Protein AF-B7Q9G0-F1 (afdb_monomer)

InterPro domains:
  IPR013120 Fatty acyl-CoA reductase-like, NAD-binding domain [PF07993] (2-72)
  IPR026055 Fatty acyl-CoA reductase [PTHR11011] (2-73)
  IPR036291 NAD(P)-binding domain superfamily [SSF51735] (16-67)

Foldseek 3Di:
DDVVVVVVCVCVQCPPPPDPVSSVVVVVVVVVVVCVVPDVDDDDDDDDDEADCCPPHHRDDPDCPDCNVVVVD

Radius of gyration: 17.21 Å; Cα contacts (8 Å, |Δi|>4): 35; chains: 1; bounding box: 41×31×40 Å

pLDDT: mean 90.29, std 8.04, range [56.25, 97.44]

Solvent-accessible surface area (backbone atoms only — not comparable to full-atom values): 4746 Å² total; per-residue (Å²): 132,59,67,72,58,50,65,68,45,47,62,75,70,36,59,93,43,95,39,68,66,62,38,52,50,53,53,49,52,51,54,52,58,68,44,45,84,82,42,99,74,86,88,84,84,76,77,93,80,61,51,26,82,56,68,98,37,66,60,41,65,96,62,61,69,71,73,41,41,65,73,75,106

Secondary structure (DSSP, 8-state):
--HHHHHHHHHHHHTT-SSHHHHHHHHHHHHHHHHTTTS------PPPP-S-SSSSSTT--S---THHHHHH-

Organism: Ixodes scapularis (NCBI:txid6945)

Mean predicted aligned error: 5.7 Å

Sequence (73 aa):
MDDSLLEAITPKLIKDRPNTYTYTKAVAEQLVQEA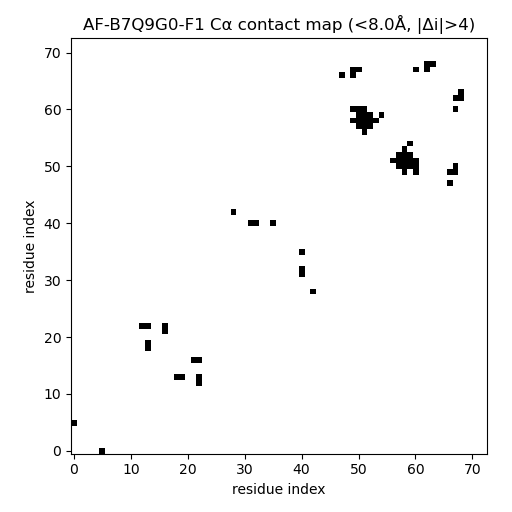SSTLPVTIIRPSIITGAWKEPLEGWVDNYNGPTGLLIA

Structure (mmCIF, N/CA/C/O backbone):
data_AF-B7Q9G0-F1
#
_entry.id   AF-B7Q9G0-F1
#
loop_
_atom_site.group_PDB
_atom_site.id
_atom_site.type_symbol
_atom_site.label_atom_id
_atom_site.label_alt_id
_atom_site.label_comp_id
_atom_site.label_asym_id
_atom_site.label_entity_id
_atom_site.label_seq_id
_atom_site.pdbx_PDB_ins_code
_atom_site.Cartn_x
_atom_site.Cartn_y
_atom_site.Cartn_z
_atom_site.occupancy
_atom_site.B_iso_or_equiv
_atom_site.auth_seq_id
_atom_site.auth_comp_id
_atom_site.auth_asym_id
_atom_site.auth_atom_id
_atom_site.pdbx_PDB_model_num
ATOM 1 N N . MET A 1 1 ? 6.219 21.223 9.765 1.00 68.81 1 MET A N 1
ATOM 2 C CA . MET A 1 1 ? 6.839 20.281 10.717 1.00 68.81 1 MET A CA 1
ATOM 3 C C . MET A 1 1 ? 8.325 20.390 10.505 1.00 68.81 1 MET A C 1
ATOM 5 O O . MET A 1 1 ? 8.729 20.471 9.355 1.00 68.81 1 MET A O 1
ATOM 9 N N . ASP A 1 2 ? 9.089 20.497 11.577 1.00 94.12 2 ASP A N 1
ATOM 10 C CA . ASP A 1 2 ? 10.543 20.450 11.515 1.00 94.12 2 ASP A CA 1
ATOM 11 C C . ASP A 1 2 ? 11.026 19.016 11.247 1.00 94.12 2 ASP A C 1
ATOM 13 O O . ASP A 1 2 ? 10.352 18.045 11.608 1.00 94.12 2 ASP A O 1
ATOM 17 N N . ASP A 1 3 ? 12.183 18.887 10.599 1.00 94.31 3 ASP A N 1
ATOM 18 C CA . ASP A 1 3 ? 12.748 17.584 10.233 1.00 94.31 3 ASP A CA 1
ATOM 19 C C . ASP A 1 3 ? 13.103 16.757 11.476 1.00 94.31 3 ASP A C 1
ATOM 21 O O . ASP A 1 3 ? 12.838 15.557 11.522 1.00 94.31 3 ASP A O 1
ATOM 25 N N . SER A 1 4 ? 13.580 17.412 12.538 1.00 94.12 4 SER A N 1
ATOM 26 C CA . SER A 1 4 ? 13.897 16.771 13.818 1.00 94.12 4 SER A CA 1
ATOM 27 C C . SER A 1 4 ? 12.678 16.079 14.440 1.00 94.12 4 SER A C 1
ATOM 29 O O . SER A 1 4 ? 12.773 14.964 14.956 1.00 94.12 4 SER A O 1
ATOM 31 N N . LEU A 1 5 ? 11.502 16.707 14.370 1.00 95.19 5 LEU A N 1
ATOM 32 C CA . LEU A 1 5 ? 10.244 16.106 14.796 1.00 95.19 5 LEU A CA 1
ATOM 33 C C . LEU A 1 5 ? 9.866 14.910 13.919 1.00 95.19 5 LEU A C 1
ATOM 35 O O . LEU A 1 5 ? 9.440 13.887 14.456 1.00 95.19 5 LEU A O 1
ATOM 39 N N . LEU A 1 6 ? 10.015 15.012 12.594 1.00 93.31 6 LEU A N 1
ATOM 40 C CA . LEU A 1 6 ? 9.715 13.914 11.669 1.00 93.31 6 LEU A CA 1
ATOM 41 C C . LEU A 1 6 ? 10.583 12.685 11.953 1.00 93.31 6 LEU A C 1
ATOM 43 O O . LEU A 1 6 ? 10.059 11.570 12.041 1.00 93.31 6 LEU A O 1
ATOM 47 N N . GLU A 1 7 ? 11.880 12.884 12.167 1.00 94.12 7 GLU A N 1
ATOM 48 C CA . GLU A 1 7 ? 12.815 11.821 12.538 1.00 94.12 7 GLU A CA 1
ATOM 49 C C . GLU A 1 7 ? 12.423 11.160 13.864 1.00 94.12 7 GLU A C 1
ATOM 51 O O . GLU A 1 7 ? 12.428 9.933 13.978 1.00 94.12 7 GLU A O 1
ATOM 56 N N . ALA A 1 8 ? 11.991 11.950 14.849 1.00 94.81 8 ALA A N 1
ATOM 57 C CA . ALA A 1 8 ? 11.590 11.435 16.155 1.00 94.81 8 ALA A CA 1
ATOM 58 C C . ALA A 1 8 ? 10.267 10.640 16.132 1.00 94.81 8 ALA A C 1
ATOM 60 O O . ALA A 1 8 ? 10.097 9.696 16.913 1.00 94.81 8 ALA A O 1
ATOM 61 N N . ILE A 1 9 ? 9.302 11.012 15.279 1.00 95.12 9 ILE A N 1
ATOM 62 C CA . ILE A 1 9 ? 7.985 10.350 15.230 1.00 95.12 9 ILE A CA 1
ATOM 63 C C . ILE A 1 9 ? 7.943 9.159 14.272 1.00 95.12 9 ILE A C 1
ATOM 65 O O . ILE A 1 9 ? 7.187 8.219 14.516 1.00 95.12 9 ILE A O 1
ATOM 69 N N . THR A 1 10 ? 8.741 9.169 13.201 1.00 93.88 10 THR A N 1
ATOM 70 C CA . THR A 1 10 ? 8.671 8.161 12.129 1.00 93.88 10 THR A CA 1
ATOM 71 C C . THR A 1 10 ? 8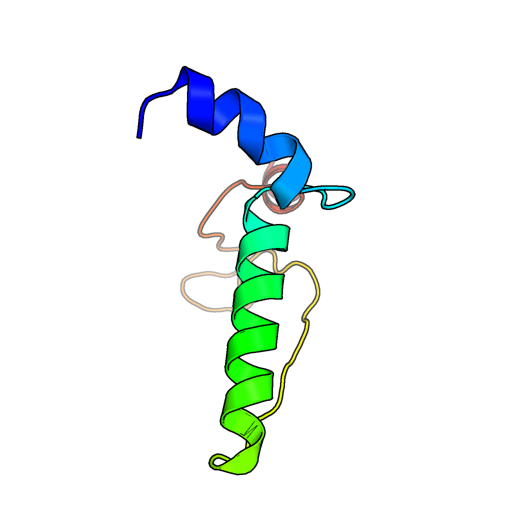.803 6.719 12.645 1.00 93.88 10 THR A C 1
ATOM 73 O O . THR A 1 10 ? 7.944 5.902 12.298 1.00 93.88 10 THR A O 1
ATOM 76 N N . PRO A 1 11 ? 9.754 6.380 13.542 1.00 94.12 11 PRO A N 1
ATOM 77 C CA . PRO A 1 11 ? 9.860 5.027 14.095 1.00 94.12 11 PRO A CA 1
ATOM 78 C C . PRO A 1 11 ? 8.611 4.590 14.874 1.00 94.12 11 PRO A C 1
ATOM 80 O O . PRO A 1 11 ? 8.219 3.426 14.831 1.00 94.12 11 PRO A O 1
ATOM 83 N N . LYS A 1 12 ? 7.940 5.531 15.554 1.00 94.50 12 LYS A N 1
ATOM 84 C CA . LYS A 1 12 ? 6.716 5.262 16.328 1.00 94.50 12 LYS A CA 1
ATOM 85 C C . LYS A 1 12 ? 5.505 5.007 15.433 1.00 94.50 12 LYS A C 1
ATOM 87 O O . LYS A 1 12 ? 4.610 4.261 15.830 1.00 94.50 12 LYS A O 1
ATOM 92 N N . LEU A 1 13 ? 5.469 5.639 14.259 1.00 93.94 13 LEU A N 1
ATOM 93 C CA . LEU A 1 13 ? 4.405 5.464 13.271 1.00 93.94 13 LEU A CA 1
ATOM 94 C C . LEU A 1 13 ? 4.588 4.160 12.488 1.00 93.94 13 LEU A C 1
ATOM 96 O O . LEU A 1 13 ? 3.658 3.361 12.407 1.00 93.94 13 LEU A O 1
ATOM 100 N N . ILE A 1 14 ? 5.791 3.924 11.955 1.00 94.94 14 ILE A N 1
ATOM 101 C CA . ILE A 1 14 ? 6.083 2.750 11.121 1.00 94.94 14 ILE A CA 1
ATOM 102 C C . ILE A 1 14 ? 6.071 1.458 11.953 1.00 94.94 14 ILE A C 1
ATOM 104 O O . ILE A 1 14 ? 5.535 0.456 11.481 1.00 94.94 14 ILE A O 1
ATOM 108 N N . LYS A 1 15 ? 6.586 1.474 13.193 1.00 93.31 15 LYS A N 1
ATOM 109 C CA . LYS A 1 15 ? 6.729 0.278 14.048 1.00 93.31 15 LYS A CA 1
ATOM 110 C C . LYS A 1 15 ? 7.417 -0.869 13.286 1.00 93.31 15 LYS A C 1
ATOM 112 O O . LYS A 1 15 ? 8.450 -0.650 12.666 1.00 93.31 15 LYS A O 1
ATOM 117 N N . ASP A 1 16 ? 6.817 -2.058 13.282 1.00 94.12 16 ASP A N 1
ATOM 118 C CA . ASP A 1 16 ? 7.357 -3.279 12.669 1.00 94.12 16 ASP A CA 1
ATOM 119 C C . ASP A 1 16 ? 7.121 -3.359 11.152 1.00 94.12 16 ASP A C 1
ATOM 121 O O . ASP A 1 16 ? 7.284 -4.412 10.531 1.00 94.12 16 ASP A O 1
ATOM 125 N N . ARG A 1 17 ? 6.663 -2.268 10.529 1.00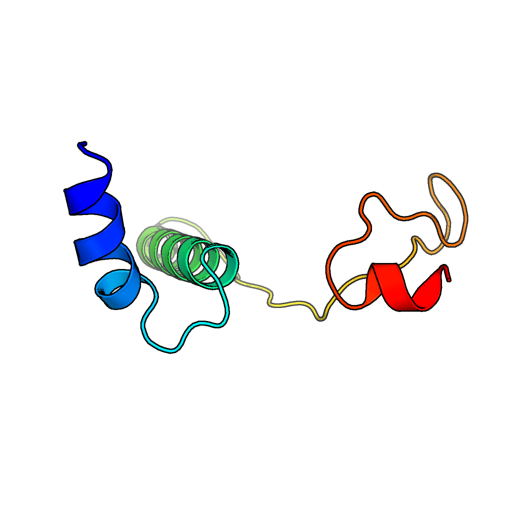 93.00 17 ARG A N 1
ATOM 126 C CA . ARG A 1 17 ? 6.366 -2.260 9.099 1.00 93.00 17 ARG A CA 1
ATOM 127 C C . ARG A 1 17 ? 7.643 -2.105 8.268 1.00 93.00 17 ARG A C 1
ATOM 129 O O . ARG A 1 17 ? 8.477 -1.271 8.605 1.00 93.00 17 ARG A O 1
ATOM 136 N N . PRO A 1 18 ? 7.778 -2.824 7.136 1.00 91.25 18 PRO A N 1
ATOM 137 C CA . PRO A 1 18 ? 9.001 -2.789 6.331 1.00 91.25 18 PRO A CA 1
ATOM 138 C C . PRO A 1 18 ? 9.398 -1.403 5.808 1.00 91.25 18 PRO A C 1
ATOM 140 O O . PRO A 1 18 ? 10.574 -1.146 5.577 1.00 91.25 18 PRO A O 1
ATOM 143 N N . ASN A 1 19 ? 8.422 -0.526 5.553 1.00 90.88 19 ASN A N 1
ATOM 144 C CA . ASN A 1 19 ? 8.652 0.821 5.029 1.00 90.88 19 ASN A CA 1
ATOM 145 C C . ASN A 1 19 ? 7.417 1.725 5.215 1.00 90.88 19 ASN A C 1
ATOM 147 O O . ASN A 1 19 ? 6.319 1.265 5.546 1.00 90.88 19 ASN A O 1
ATOM 151 N N . THR A 1 20 ? 7.581 3.018 4.930 1.00 93.12 20 THR A N 1
ATOM 152 C CA . THR A 1 20 ? 6.508 4.029 4.967 1.00 93.12 20 THR A CA 1
ATOM 153 C C . THR A 1 20 ? 5.327 3.699 4.053 1.00 93.12 20 THR A C 1
ATOM 155 O O . THR A 1 20 ? 4.190 4.007 4.401 1.00 93.12 20 THR A O 1
ATOM 158 N N . TYR A 1 21 ? 5.559 3.032 2.918 1.00 91.12 21 TYR A N 1
ATOM 159 C CA . TYR A 1 21 ? 4.501 2.622 1.990 1.00 91.12 21 TYR A CA 1
ATOM 160 C C . TYR A 1 21 ? 3.548 1.601 2.623 1.00 91.12 21 TYR A C 1
ATOM 162 O O . TYR A 1 21 ? 2.329 1.755 2.575 1.00 91.12 21 TYR A O 1
ATOM 170 N N . THR A 1 22 ? 4.083 0.570 3.278 1.00 93.12 22 THR A N 1
ATOM 171 C CA . THR A 1 22 ? 3.250 -0.426 3.972 1.00 93.12 22 THR A CA 1
ATOM 172 C C . THR A 1 22 ? 2.478 0.189 5.143 1.00 93.12 22 THR A C 1
ATOM 174 O O . THR A 1 22 ? 1.369 -0.251 5.443 1.00 93.12 22 THR A O 1
ATOM 177 N N . TYR A 1 23 ? 3.025 1.232 5.780 1.00 95.19 23 TYR A N 1
ATOM 178 C CA . TYR A 1 23 ? 2.312 2.021 6.785 1.00 95.19 23 TYR A CA 1
ATOM 179 C C . TYR A 1 23 ? 1.143 2.799 6.175 1.00 95.19 23 TYR A C 1
ATOM 181 O O . TYR A 1 23 ? 0.011 2.651 6.635 1.00 95.19 23 TYR A O 1
ATOM 189 N N . THR A 1 24 ? 1.375 3.567 5.109 1.00 96.00 24 THR A N 1
ATOM 190 C CA . THR A 1 24 ? 0.323 4.390 4.492 1.00 96.00 24 THR A CA 1
ATOM 191 C C . THR A 1 24 ? -0.793 3.537 3.888 1.00 96.00 24 THR A C 1
ATOM 193 O O . THR A 1 24 ? -1.962 3.904 4.000 1.00 96.00 24 THR A O 1
ATOM 196 N N . LYS A 1 25 ? -0.477 2.362 3.323 1.00 96.25 25 LYS A N 1
ATOM 197 C CA . LYS A 1 25 ? -1.492 1.402 2.856 1.00 96.25 25 LYS A CA 1
ATOM 198 C C . LYS A 1 25 ? -2.343 0.841 3.992 1.00 96.25 25 LYS A C 1
ATOM 200 O O . LYS A 1 25 ? -3.555 0.774 3.834 1.00 96.25 25 LYS A O 1
ATOM 205 N N . ALA A 1 26 ? -1.753 0.517 5.142 1.00 95.50 26 ALA A N 1
ATOM 206 C CA . ALA A 1 26 ? -2.523 0.064 6.299 1.00 95.50 26 ALA A CA 1
ATOM 207 C C . ALA A 1 26 ? -3.473 1.150 6.836 1.00 95.50 26 ALA A C 1
ATOM 209 O O . ALA A 1 26 ? -4.614 0.849 7.176 1.00 95.50 26 ALA A O 1
ATOM 210 N N . VAL A 1 27 ? -3.030 2.412 6.863 1.00 96.38 27 VAL A N 1
ATOM 211 C CA . VAL A 1 27 ? -3.891 3.552 7.230 1.00 96.38 27 VAL A CA 1
ATOM 212 C C . VAL A 1 27 ? -5.046 3.710 6.234 1.00 96.38 27 VAL A C 1
ATOM 214 O O . VAL A 1 27 ? -6.187 3.912 6.641 1.00 96.38 27 VAL A O 1
ATOM 217 N N . ALA A 1 28 ? -4.780 3.570 4.932 1.00 97.44 28 ALA A N 1
ATOM 218 C CA . ALA A 1 28 ? -5.821 3.630 3.908 1.00 97.44 28 ALA A CA 1
ATOM 219 C C . ALA A 1 28 ? -6.840 2.482 4.032 1.00 97.44 28 ALA A C 1
ATOM 221 O O . ALA A 1 28 ? -8.038 2.715 3.899 1.00 97.44 28 ALA A O 1
ATOM 222 N N . GLU A 1 29 ? -6.388 1.258 4.319 1.00 97.38 29 GLU A N 1
ATOM 223 C CA . GLU A 1 29 ? -7.280 0.120 4.574 1.00 97.38 29 GLU A CA 1
ATOM 224 C C . GLU A 1 29 ? -8.201 0.375 5.775 1.00 97.38 29 GLU A C 1
ATOM 226 O O . GLU A 1 29 ? -9.394 0.089 5.691 1.00 97.38 29 GLU A O 1
ATOM 231 N N . GLN A 1 30 ? -7.681 0.965 6.858 1.00 96.56 30 GLN A N 1
ATOM 232 C CA . GLN A 1 30 ? -8.494 1.347 8.015 1.00 96.56 30 GLN A CA 1
ATOM 233 C C . GLN A 1 30 ? -9.562 2.384 7.635 1.00 96.56 30 GLN A C 1
ATOM 235 O O . GLN A 1 30 ? -10.727 2.219 7.987 1.00 96.56 30 GLN A O 1
ATOM 240 N N . LEU A 1 31 ? -9.199 3.407 6.856 1.00 96.75 31 LEU A N 1
ATOM 241 C CA . LEU A 1 31 ? -10.154 4.411 6.379 1.00 96.75 31 LEU A CA 1
ATOM 242 C C . LEU A 1 31 ? -11.273 3.783 5.527 1.00 96.75 31 LEU A C 1
ATOM 244 O O . LEU A 1 31 ? -12.445 4.120 5.677 1.00 96.75 31 LEU A O 1
ATOM 248 N N . VAL A 1 32 ? -10.928 2.837 4.646 1.00 96.94 32 VAL A N 1
ATOM 249 C CA . VAL A 1 32 ? -11.918 2.089 3.848 1.00 96.94 32 VAL A CA 1
ATOM 250 C C . VAL A 1 32 ? -12.808 1.227 4.746 1.00 96.94 32 VAL A C 1
ATOM 252 O O . VAL A 1 32 ? -14.015 1.146 4.520 1.00 96.94 32 VAL A O 1
ATOM 255 N N . GLN A 1 33 ? -12.242 0.608 5.783 1.00 96.06 33 GLN A N 1
ATOM 256 C CA . GLN A 1 33 ? -13.000 -0.169 6.758 1.00 96.06 33 GLN A CA 1
ATOM 257 C C . GLN A 1 33 ? -14.015 0.699 7.517 1.00 96.06 33 GLN A C 1
ATOM 259 O O . GLN A 1 33 ? -15.150 0.269 7.706 1.00 96.06 33 GLN A O 1
ATOM 264 N N . GLU A 1 34 ? -13.659 1.925 7.897 1.00 96.31 34 GLU A N 1
ATOM 265 C CA . GLU A 1 34 ? -14.583 2.876 8.535 1.00 96.31 34 GLU A CA 1
ATOM 266 C C . GLU A 1 34 ? -15.764 3.235 7.605 1.00 96.31 34 GLU A C 1
ATOM 268 O O . GLU A 1 34 ? -16.919 3.283 8.041 1.00 96.31 34 GLU A O 1
ATOM 273 N N . ALA A 1 35 ? -15.504 3.380 6.300 1.00 95.62 35 ALA A N 1
ATOM 274 C CA . ALA A 1 35 ? -16.526 3.647 5.282 1.00 95.62 35 ALA A CA 1
ATOM 275 C C . ALA A 1 35 ? -17.407 2.429 4.923 1.00 95.62 35 ALA A C 1
ATOM 277 O O . ALA A 1 35 ? -18.447 2.590 4.283 1.00 95.62 35 ALA A O 1
ATOM 278 N N . SER A 1 36 ? -17.041 1.214 5.349 1.00 95.44 36 SER A N 1
ATOM 279 C CA . SER A 1 36 ? -17.783 -0.016 5.013 1.00 95.44 36 SER A CA 1
ATOM 280 C C . SER A 1 36 ? -19.216 -0.058 5.555 1.00 95.44 36 SER A C 1
ATOM 282 O O . SER A 1 36 ? -20.045 -0.828 5.075 1.00 95.44 36 SER A O 1
ATOM 284 N N . SER A 1 37 ? -19.526 0.795 6.535 1.00 94.12 37 SER A N 1
ATOM 285 C CA . SER A 1 37 ? -20.872 0.953 7.090 1.00 94.12 37 SER A CA 1
ATOM 286 C C . SER A 1 37 ? -21.856 1.632 6.128 1.00 94.12 37 SER A C 1
ATOM 288 O O . SER A 1 37 ? -2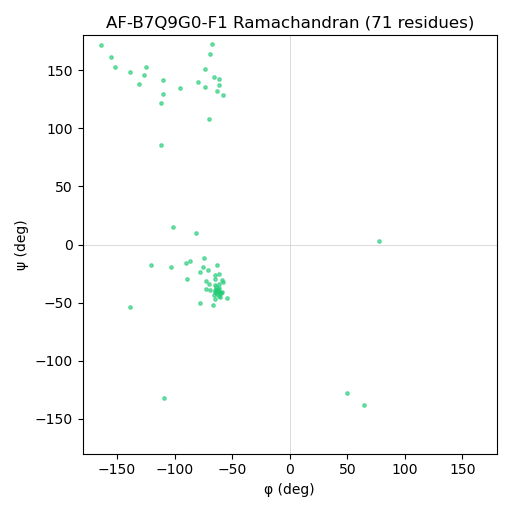3.065 1.457 6.274 1.00 94.12 37 SER A O 1
ATOM 290 N N . THR A 1 38 ? -21.361 2.394 5.147 1.00 97.12 38 THR A N 1
ATOM 291 C CA . THR A 1 38 ? -22.185 3.184 4.214 1.00 97.12 38 THR A CA 1
ATOM 292 C C . THR A 1 38 ? -21.985 2.803 2.749 1.00 97.12 38 THR A C 1
ATOM 294 O O . THR A 1 38 ? -22.838 3.123 1.921 1.00 97.12 38 THR A O 1
ATOM 297 N N . LEU A 1 39 ? -20.895 2.104 2.417 1.00 95.94 39 LEU A N 1
ATOM 298 C CA . LEU A 1 39 ? -20.563 1.685 1.057 1.00 95.94 39 LEU A CA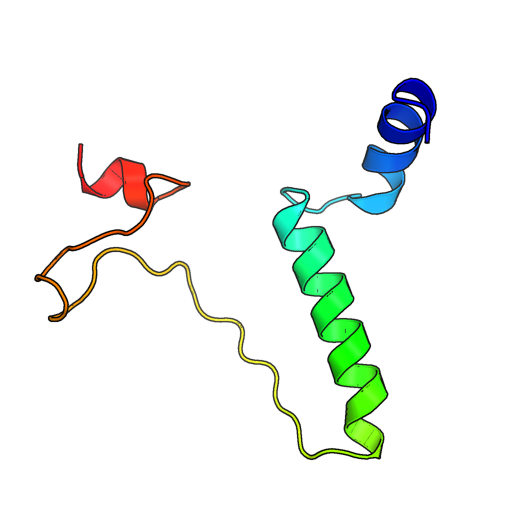 1
ATOM 299 C C . LEU A 1 39 ? -20.210 0.189 1.010 1.00 95.94 39 LEU A C 1
ATOM 301 O O . LEU A 1 39 ? -19.462 -0.286 1.866 1.00 95.94 39 LEU A O 1
ATOM 305 N N . PRO A 1 40 ? -20.675 -0.562 -0.008 1.00 95.88 40 PRO A N 1
ATOM 306 C CA . PRO A 1 40 ? -20.232 -1.935 -0.216 1.00 95.88 40 PRO A CA 1
ATOM 307 C C . PRO A 1 40 ? -18.772 -1.932 -0.686 1.00 95.88 40 PRO A C 1
ATOM 309 O O . PRO A 1 40 ? -18.471 -1.556 -1.819 1.00 95.88 40 PRO A O 1
ATOM 312 N N . VAL A 1 41 ? -17.858 -2.346 0.191 1.00 96.12 41 VAL A N 1
ATOM 313 C CA . VAL A 1 41 ? -16.408 -2.326 -0.056 1.00 96.12 41 VAL A CA 1
ATOM 314 C C . VAL A 1 41 ? -15.783 -3.704 0.136 1.00 96.12 41 VAL A C 1
ATOM 316 O O . VAL A 1 41 ? -16.256 -4.519 0.925 1.00 96.12 41 VAL A O 1
ATOM 319 N N . THR A 1 42 ? -14.680 -3.951 -0.571 1.00 95.88 42 THR A N 1
ATOM 320 C CA . THR A 1 42 ? -13.800 -5.101 -0.340 1.00 95.88 42 THR A CA 1
ATOM 321 C C . THR A 1 42 ? -12.342 -4.660 -0.443 1.00 95.88 42 THR A C 1
ATOM 323 O O . THR A 1 42 ? -12.023 -3.748 -1.207 1.00 95.88 42 THR A O 1
ATOM 326 N N . ILE A 1 43 ? -11.453 -5.300 0.318 1.00 96.38 43 ILE A N 1
ATOM 327 C CA . ILE A 1 43 ? -10.008 -5.038 0.294 1.00 96.38 43 ILE A CA 1
ATOM 328 C C . ILE A 1 43 ? -9.314 -6.266 -0.289 1.00 96.38 43 ILE A C 1
ATOM 330 O O . ILE A 1 43 ? -9.426 -7.366 0.249 1.00 96.38 43 ILE A O 1
ATOM 334 N N . ILE A 1 44 ? -8.568 -6.069 -1.376 1.00 96.50 44 ILE A N 1
ATOM 335 C CA . ILE A 1 44 ? -7.761 -7.112 -2.016 1.00 96.50 44 ILE A CA 1
ATOM 336 C C . ILE A 1 44 ? -6.284 -6.786 -1.786 1.00 96.50 44 ILE A C 1
ATOM 338 O O . ILE A 1 44 ? -5.845 -5.670 -2.059 1.00 96.50 44 ILE A O 1
ATOM 342 N N . ARG A 1 45 ? -5.516 -7.771 -1.306 1.00 95.25 45 ARG A N 1
ATOM 343 C CA . ARG A 1 45 ? -4.066 -7.670 -1.075 1.00 95.25 45 ARG A CA 1
ATOM 344 C C . ARG A 1 45 ? -3.320 -8.563 -2.072 1.00 95.25 45 ARG A C 1
ATOM 346 O O . ARG A 1 45 ? -3.076 -9.729 -1.762 1.00 95.25 45 ARG A O 1
ATOM 353 N N . PRO A 1 46 ? -3.027 -8.068 -3.284 1.00 92.88 46 PRO A N 1
ATOM 354 C CA . PRO A 1 46 ? -2.328 -8.861 -4.285 1.00 92.88 46 PRO A CA 1
ATOM 355 C C . PRO A 1 46 ? -0.870 -9.114 -3.878 1.00 92.88 46 PRO A C 1
ATOM 357 O O . PRO A 1 46 ? -0.314 -8.433 -3.013 1.00 92.88 46 PRO A O 1
ATOM 360 N N . SER A 1 47 ? -0.239 -10.087 -4.536 1.00 89.81 47 SER A N 1
ATOM 361 C CA . SER A 1 47 ? 1.213 -10.250 -4.494 1.00 89.81 47 SER A CA 1
ATOM 362 C C . SER A 1 47 ? 1.921 -9.091 -5.205 1.00 89.81 47 SER A C 1
ATOM 364 O O . SER A 1 47 ? 1.293 -8.265 -5.870 1.00 89.81 47 SER A O 1
ATOM 366 N N . ILE A 1 48 ? 3.251 -9.055 -5.103 1.00 86.12 48 ILE A N 1
ATOM 367 C CA . ILE A 1 48 ? 4.075 -8.145 -5.905 1.00 86.12 48 ILE A CA 1
ATOM 368 C C . ILE A 1 48 ? 3.812 -8.423 -7.390 1.00 86.12 48 ILE A C 1
ATOM 370 O O . ILE A 1 48 ? 3.861 -9.575 -7.825 1.00 86.12 48 ILE A O 1
ATOM 374 N N . ILE A 1 49 ? 3.515 -7.361 -8.138 1.00 86.06 49 ILE A N 1
ATOM 375 C CA . ILE A 1 49 ? 3.314 -7.389 -9.587 1.00 86.06 49 ILE A CA 1
ATOM 376 C C . ILE A 1 49 ? 4.638 -7.020 -10.256 1.00 86.06 49 ILE A C 1
ATOM 378 O O . ILE A 1 49 ? 5.308 -6.084 -9.820 1.00 86.06 49 ILE A O 1
ATOM 382 N N . THR A 1 50 ? 5.022 -7.779 -11.279 1.00 86.69 50 THR A N 1
ATOM 383 C CA . THR A 1 50 ? 6.273 -7.599 -12.023 1.00 86.69 50 THR A CA 1
ATOM 384 C C . THR A 1 50 ? 5.966 -7.058 -13.424 1.00 86.69 50 THR A C 1
ATOM 386 O O . THR A 1 50 ? 5.211 -6.096 -13.544 1.00 86.69 50 THR 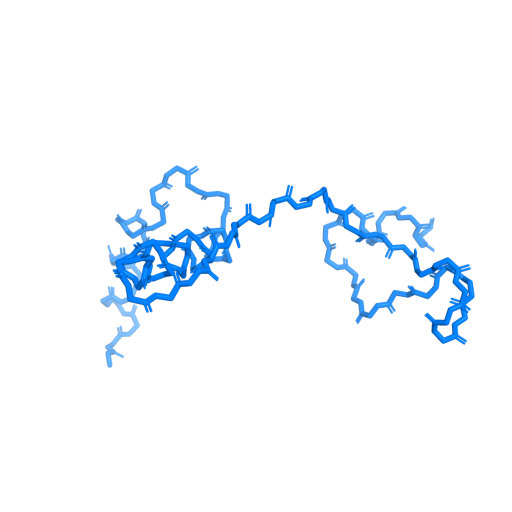A O 1
ATOM 389 N N . GLY A 1 51 ? 6.544 -7.639 -14.478 1.00 88.81 51 GLY A N 1
ATOM 390 C CA . GLY A 1 51 ? 6.332 -7.198 -15.852 1.00 88.81 51 GLY A CA 1
ATOM 391 C C . GLY A 1 51 ? 4.895 -7.403 -16.33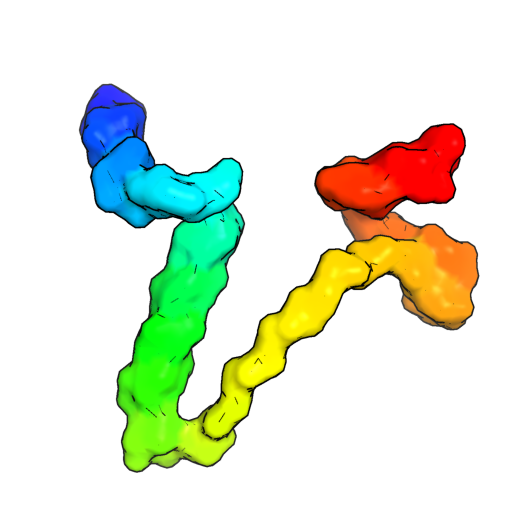0 1.00 88.81 51 GLY A C 1
ATOM 392 O O . GLY A 1 51 ? 4.239 -8.392 -15.991 1.00 88.81 51 GLY A O 1
ATOM 393 N N . ALA A 1 52 ? 4.412 -6.475 -17.151 1.00 91.62 52 ALA A N 1
ATOM 394 C CA . ALA A 1 52 ? 3.117 -6.570 -17.795 1.00 91.62 52 ALA A CA 1
ATOM 395 C C . ALA A 1 52 ? 3.045 -7.802 -18.702 1.00 91.62 52 ALA A C 1
ATOM 397 O O . ALA A 1 52 ? 4.000 -8.144 -19.394 1.00 91.62 52 ALA A O 1
ATOM 398 N N . TRP A 1 53 ? 1.886 -8.457 -18.742 1.00 91.12 53 TRP A N 1
ATOM 399 C CA . TRP A 1 53 ? 1.709 -9.617 -19.615 1.00 91.12 53 TRP A CA 1
ATOM 400 C C . TRP A 1 53 ? 1.611 -9.237 -21.097 1.00 91.12 53 TRP A C 1
ATOM 402 O O . TRP A 1 53 ? 2.123 -9.977 -21.923 1.00 91.12 53 TRP A O 1
ATOM 412 N N . LYS A 1 54 ? 0.950 -8.117 -21.440 1.00 93.25 54 LYS A N 1
ATOM 413 C CA . LYS A 1 54 ? 0.705 -7.715 -22.843 1.00 93.25 54 LYS A CA 1
ATOM 414 C C . LYS A 1 54 ? 0.880 -6.228 -23.124 1.00 93.25 54 LYS A C 1
ATOM 416 O O . LYS A 1 54 ? 1.607 -5.871 -24.041 1.00 93.25 54 LYS A O 1
ATOM 421 N N . GLU A 1 55 ? 0.202 -5.365 -22.372 1.00 91.00 55 GLU A N 1
ATOM 422 C CA . GLU A 1 55 ? 0.205 -3.917 -22.621 1.00 91.00 55 GLU A CA 1
ATOM 423 C C . GLU A 1 55 ? 0.980 -3.161 -21.531 1.00 91.00 55 GLU A C 1
ATOM 425 O O . GLU A 1 55 ? 0.854 -3.519 -20.359 1.00 91.00 55 GLU A O 1
ATOM 430 N N . PRO A 1 56 ? 1.744 -2.104 -21.874 1.00 89.12 56 PRO A N 1
ATOM 431 C CA . PRO A 1 56 ? 1.986 -1.578 -23.226 1.00 89.12 56 PRO A CA 1
ATOM 432 C C . PRO A 1 56 ? 2.954 -2.432 -24.069 1.00 89.12 56 PRO A C 1
ATOM 434 O O . PRO A 1 56 ? 2.957 -2.315 -25.291 1.00 89.12 56 PRO A O 1
ATOM 437 N N . LEU A 1 57 ? 3.759 -3.287 -23.432 1.00 91.44 57 LEU A N 1
ATOM 438 C CA . LEU A 1 57 ? 4.599 -4.312 -24.059 1.00 91.44 57 LEU A CA 1
ATOM 439 C C . LEU A 1 57 ? 4.801 -5.477 -23.076 1.00 91.44 57 LEU A C 1
ATOM 441 O O . LEU A 1 57 ? 4.730 -5.282 -21.860 1.00 91.44 57 LEU A O 1
ATOM 445 N N . GLU A 1 58 ? 5.035 -6.689 -23.579 1.00 92.31 58 GLU A N 1
ATOM 446 C CA . GLU A 1 58 ? 5.275 -7.861 -22.725 1.00 92.31 58 GLU A CA 1
ATOM 447 C C . GLU A 1 58 ? 6.552 -7.668 -21.891 1.00 92.31 58 GLU A C 1
ATOM 449 O O . GLU A 1 58 ? 7.590 -7.249 -22.400 1.00 92.31 58 GLU A O 1
ATOM 454 N N . GLY A 1 59 ? 6.472 -7.942 -20.590 1.00 89.00 59 GLY A N 1
ATOM 455 C CA . GLY A 1 59 ? 7.556 -7.714 -19.637 1.00 89.00 59 GLY A CA 1
ATOM 456 C C . GLY A 1 59 ? 7.740 -6.253 -19.213 1.00 89.00 59 GLY A C 1
ATOM 457 O O . GLY A 1 59 ? 8.657 -5.974 -18.444 1.00 89.00 59 GLY A O 1
ATOM 458 N N . TRP A 1 60 ? 6.891 -5.320 -19.663 1.00 89.25 60 TRP A N 1
ATOM 459 C CA . TRP A 1 60 ? 7.027 -3.906 -19.307 1.00 89.25 60 TRP A CA 1
ATOM 460 C C . TRP A 1 60 ? 6.902 -3.667 -17.810 1.00 89.25 60 TRP A C 1
ATOM 462 O O . TRP A 1 60 ? 5.984 -4.180 -17.172 1.00 89.25 60 TRP A O 1
ATOM 472 N N . VAL A 1 61 ? 7.763 -2.812 -17.272 1.00 88.06 61 VAL A N 1
ATOM 473 C CA . VAL A 1 61 ? 7.688 -2.361 -15.885 1.00 88.06 61 VAL A CA 1
ATOM 474 C C . VAL A 1 61 ? 7.690 -0.842 -15.837 1.00 88.06 61 VAL A C 1
ATOM 476 O O . VAL A 1 61 ? 8.347 -0.180 -16.639 1.00 88.06 61 VAL A O 1
ATOM 479 N N . ASP A 1 62 ? 6.968 -0.283 -14.877 1.00 83.88 62 ASP A N 1
ATOM 480 C CA . ASP A 1 62 ? 6.918 1.160 -14.648 1.00 83.88 62 ASP A CA 1
ATOM 481 C C . ASP A 1 62 ? 7.997 1.640 -13.666 1.00 83.88 62 ASP A C 1
ATOM 483 O O . ASP A 1 62 ? 8.270 2.837 -13.574 1.00 83.88 62 ASP A O 1
ATOM 487 N N . ASN A 1 63 ? 8.612 0.719 -12.916 1.00 80.38 63 ASN A N 1
ATOM 488 C CA . ASN A 1 63 ? 9.611 1.029 -11.907 1.00 80.38 63 ASN A CA 1
ATOM 489 C C . ASN A 1 63 ? 10.573 -0.142 -11.639 1.00 80.38 63 ASN A C 1
ATOM 491 O O . ASN A 1 63 ? 10.275 -1.301 -11.919 1.00 80.38 63 ASN A O 1
ATOM 495 N N . TYR A 1 64 ? 11.719 0.174 -11.033 1.00 79.69 64 TYR A N 1
ATOM 496 C CA . TYR A 1 64 ? 12.748 -0.796 -10.635 1.00 79.69 64 TYR A CA 1
ATOM 497 C C . TYR A 1 64 ? 12.715 -1.137 -9.136 1.00 79.69 64 TYR A C 1
ATOM 499 O O . TYR A 1 64 ? 13.685 -1.667 -8.597 1.00 79.69 64 TYR A O 1
ATOM 507 N N . ASN A 1 65 ? 11.637 -0.807 -8.423 1.00 79.00 65 ASN A N 1
ATOM 508 C CA . ASN A 1 65 ? 11.580 -1.003 -6.980 1.00 79.00 65 ASN A CA 1
ATOM 509 C C . ASN A 1 65 ? 11.425 -2.489 -6.636 1.00 79.00 65 ASN A C 1
ATOM 511 O O . ASN A 1 65 ? 10.587 -3.203 -7.188 1.00 79.00 65 ASN A O 1
ATOM 515 N N . GLY A 1 66 ? 12.195 -2.942 -5.647 1.00 77.50 66 GLY A N 1
ATOM 516 C CA . GLY A 1 66 ? 12.056 -4.283 -5.089 1.00 77.50 66 GLY A CA 1
ATOM 517 C C . GLY A 1 66 ? 12.385 -5.396 -6.101 1.00 77.50 66 GLY A C 1
ATOM 518 O O . GLY A 1 66 ? 13.369 -5.277 -6.829 1.00 77.50 66 GLY A O 1
ATOM 519 N N . PRO A 1 67 ? 11.599 -6.492 -6.149 1.00 76.12 67 PRO A N 1
ATOM 520 C CA . PRO A 1 67 ? 11.897 -7.654 -6.996 1.00 76.12 67 PRO A CA 1
ATOM 521 C C . PRO A 1 67 ? 11.924 -7.360 -8.495 1.00 76.12 67 PRO A C 1
ATOM 523 O O . PRO A 1 67 ? 12.598 -8.062 -9.240 1.00 76.12 67 PRO A O 1
ATOM 526 N N . THR A 1 68 ? 11.221 -6.321 -8.942 1.00 79.62 68 THR A N 1
ATOM 527 C CA . THR A 1 68 ? 11.167 -5.942 -10.354 1.00 79.62 68 THR A CA 1
ATOM 528 C C . THR A 1 68 ? 12.547 -5.562 -10.895 1.00 79.62 68 THR A C 1
ATOM 530 O O . THR A 1 68 ? 12.898 -5.966 -11.999 1.00 79.62 68 THR A O 1
ATOM 533 N N . GLY A 1 69 ? 13.379 -4.887 -10.092 1.00 74.75 69 GLY A N 1
ATOM 534 C CA . GLY A 1 69 ? 14.761 -4.573 -10.466 1.00 74.75 69 GLY A CA 1
ATOM 535 C C . GLY A 1 69 ? 15.662 -5.807 -10.625 1.00 74.75 69 GLY A C 1
ATOM 536 O O . GLY A 1 69 ? 16.608 -5.760 -11.402 1.00 74.75 69 GLY A O 1
ATOM 537 N N . LEU A 1 70 ? 15.354 -6.921 -9.948 1.00 77.81 70 LEU A N 1
ATOM 538 C CA . LEU A 1 70 ? 16.113 -8.176 -10.066 1.00 77.81 70 LEU A CA 1
ATOM 539 C C . LEU A 1 70 ? 15.777 -8.962 -11.340 1.00 77.81 70 LEU A C 1
ATOM 541 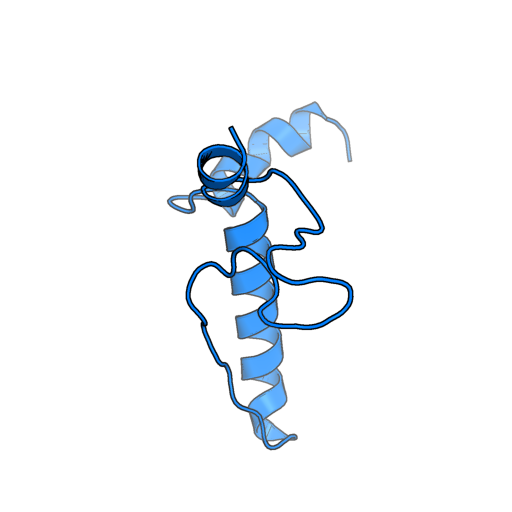O O . LEU A 1 70 ? 16.577 -9.785 -11.762 1.00 77.81 70 LEU A O 1
ATOM 545 N N . LEU A 1 71 ? 14.591 -8.755 -11.919 1.00 74.19 71 LEU A N 1
ATOM 546 C CA . LEU A 1 71 ? 14.107 -9.523 -13.074 1.00 74.19 71 LEU A CA 1
ATOM 547 C C . LEU A 1 71 ? 14.553 -8.951 -14.426 1.00 74.19 71 LEU A C 1
ATOM 549 O O . LEU A 1 71 ? 14.402 -9.621 -15.441 1.00 74.19 71 LEU A O 1
ATOM 553 N N . ILE A 1 72 ? 15.051 -7.714 -14.443 1.00 69.25 72 ILE A N 1
ATOM 554 C CA . ILE A 1 72 ? 15.442 -6.990 -15.666 1.00 69.25 72 ILE A CA 1
ATOM 555 C C . ILE A 1 72 ? 16.966 -6.974 -15.856 1.00 69.25 72 ILE A C 1
ATOM 557 O O . ILE A 1 72 ? 17.432 -6.713 -16.964 1.00 69.25 72 ILE A O 1
ATOM 561 N N . ALA A 1 73 ? 17.726 -7.221 -14.783 1.00 56.25 73 ALA A N 1
ATOM 562 C CA . ALA A 1 73 ? 19.189 -7.241 -14.776 1.00 56.25 73 ALA A CA 1
ATOM 563 C C . ALA A 1 73 ? 19.773 -8.556 -15.315 1.00 56.25 73 ALA A C 1
ATOM 565 O O . ALA A 1 73 ? 19.156 -9.621 -15.087 1.00 56.25 73 ALA A O 1
#

=== Feature glossary ===
Legend for the data blocks above and below:

— What the protein is —

The amino-acid sequence is the protein's primary structure: the linear order of residues from the N-terminus to the C-terminus, written in one-letter code. Everything else here — the 3D coordinates, the secondary structure, the domain annotations — is ultimately a consequence of this string.

Database cross-references. InterPro integrates a dozen domain/family signature databases into unified entries with residue-range hits. GO terms attach function/process/location labels with evidence codes. CATH codes position the fold in a four-level structural taxonomy. Organism is the NCBI-taxonomy species name.

— Where its atoms are —

The mmCIF block holds the 3D Cartesian coordinates of each backbone atom (N, Cα, C, O) in ångströms. mmCIF is the PDB's canonical archive format — a tagged-loop text representation of the atomic model.

The six renders are orthographic views along the three Cartesian axes in both directions. Representation (cartoon, sticks, or surface) and color scheme (sequence-rainbow or by-chain) vary across proteins so the training set covers all the common visualization conventions.

— Local backbone conformation —

Secondary structure is the local, repeating backbone conformation. DSSP classifies it into eight states by reading the hydrogen-bond network: three helix types (H, G, I), two β types (E, B), two non-regular types (T, S), and unstructured coil (-).

SS3 is a coarse helix/strand/coil call (letters a/b/c) made by the P-SEA algorithm from inter-Cα distances and dihedrals. It is less detailed than DSSP but needs only Cα positions.

Backbone dihedral angles. Every residue except chain termini has a φ (preceding-C → N → Cα → C) and a ψ (N → Cα → C → next-N). They are reported in degrees following the IUPAC sign convention. Secondary structure is essentially a statement about which (φ, ψ) basin each residue occupies.

— Global shape and packing —

The geometric summary reports three shape descriptors. Rg (radius of gyration) measures how spread out the Cα atoms are about their centre of mass; compact globular proteins have small Rg, elongated or unfolded ones large. Cα contacts (<8 Å, |i−j|>4) count long-range residue pairs in spatial proximity — high for tightly packed folds, near zero for rods or random coil. The bo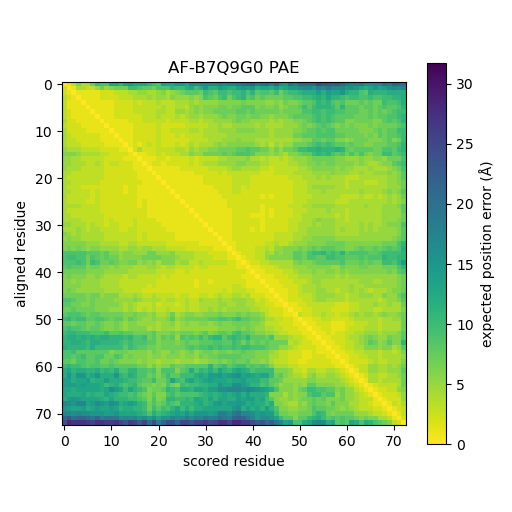unding-box extents give the protein's footprint along x, y, z in Å.

Solvent accessibility: the surface area of each residue that a 1.4 Å water probe can touch, in Å². When only backbone atoms are present the absolute values are lower than full-atom SASA (side chains contribute most of the area) and are flagged as backbone-only.

Plot images: a contact map (which residues are close in 3D, as an N×N binary image), a Ramachandran scatter (backbone torsion angles, revealing secondary-structure composition at a glance), and — for AlphaFold structures — a PAE heatmap (pairwise prediction confidence).

— Structural neighborhood —

Foldseek's 3Di representation compresses backbone geometry into a per-residue letter drawn from a learned twenty-state alphabet. It captures the tertiary interaction pattern around each residue — which residues are packed against it in space, regardless of where they are in sequence.

Structural nearest neighbors (via Foldseek easy-search vs the PDB). Reported per hit: target PDB id, E-value, and alignment TM-score. A TM-score above ~0.5 is the conventional threshold for 'same fold'.

— Confidence and disorder —

pLDDT (predicted Local Distance Difference Test) is AlphaFold's per-residue confidence score, ranging from 0 to 100. Values above 90 indicate high confidence (typically well-packed cores); 70–90 is confident; 50–70 low confidence; below 50 usually means the region is disordered or the prediction is unreliable there. AlphaFold stores pLDDT in the mmCIF B-factor column.

For experimental (PDB) structures, the B-factor (temperature factor) quantifies the positional spread of each atom in the crystal — a combination of thermal vibration and static disorder — in units of Å². High B-factors mark flexible loops or poorly resolved regions; low B-factors mark the rigid, well-ordered core.

Predicted Aligned Error (PAE) is an AlphaFold confidence matrix: entry (i, j) is the expected error in the position of residue j, in ångströms, when the prediction is superimposed on the true structure at residue i. Low PAE within a block of residues means that block is internally rigid and well-predicted; high PAE between two blocks means their relative placement is uncertain even if each block individually is confident.